Protein AF-X1F9G0-F1 (afdb_monomer_lite)

Foldseek 3Di:
DDDFDPPVNCVVDVVNVVVLVQCQEAWDFDDDDPFGKTKHKDFPVCQVVVQVSCVVVVHDSVQWDWDWDWDQDPNDTDITIMTMRMDTDPRVSVNSVVVVRDHD

Sequence (104 aa):
YFSVIRKPDLIKNIEIIYWYGFLCADGAVYKDGRVYVINFRLKLSDKERVYRFADRVGLDRDRVYIRTNFRKWKNRLITSKIAQARFGSKIMYNDIMSQGFSSS

Secondary structure (DSSP, 8-state):
------TTTTTT-HHHHHHHHHHHHHEEEEEETTEEEEEEEEEGGGHHHHHHHHHHHT--GGGEEEEEEEEEETTEEEEEEEEEEEEE-HHHHHHHHHTT----

Radius of gyration: 14.81 Å; chains: 1; bounding box: 44×33×31 Å

Structure (mmCIF, N/CA/C/O backbone):
data_AF-X1F9G0-F1
#
_entry.id   AF-X1F9G0-F1
#
loop_
_atom_site.group_PDB
_atom_site.id
_atom_site.type_symbol
_atom_site.label_atom_id
_atom_site.label_alt_id
_atom_site.label_comp_id
_atom_site.label_asym_id
_atom_site.label_entity_id
_atom_site.label_seq_id
_atom_site.pdbx_PDB_ins_code
_atom_site.Cartn_x
_atom_site.Cartn_y
_atom_site.Cartn_z
_atom_site.occupancy
_atom_site.B_iso_or_equiv
_atom_site.auth_seq_id
_atom_site.auth_comp_id
_atom_site.auth_asym_id
_atom_site.auth_atom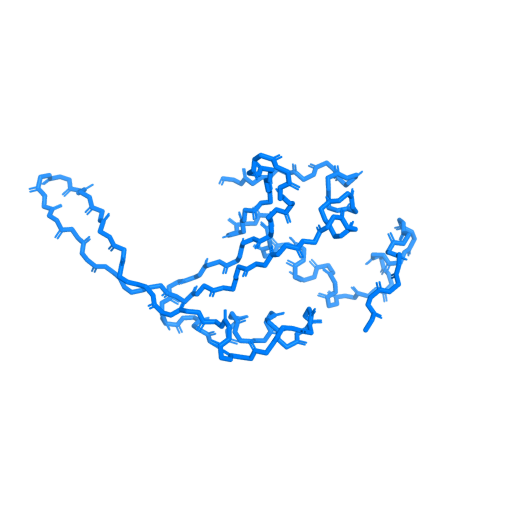_id
_atom_site.pdbx_PDB_model_num
ATOM 1 N N . TYR A 1 1 ? -15.776 -4.403 2.935 1.00 34.94 1 TYR A N 1
ATOM 2 C CA . TYR A 1 1 ? -15.792 -3.916 4.328 1.00 34.94 1 TYR A CA 1
ATOM 3 C C . TYR A 1 1 ? -14.940 -4.842 5.181 1.00 34.94 1 TYR A C 1
ATOM 5 O O . TYR A 1 1 ? -15.379 -5.944 5.474 1.00 34.94 1 TYR A O 1
ATOM 13 N N . PHE A 1 2 ? -13.710 -4.450 5.523 1.00 42.09 2 PHE A N 1
ATOM 14 C CA . PHE A 1 2 ? -12.908 -5.204 6.491 1.00 42.09 2 PHE A CA 1
ATOM 15 C C . PHE A 1 2 ? -13.376 -4.846 7.903 1.00 42.09 2 PHE A C 1
ATOM 17 O O . PHE A 1 2 ? -13.150 -3.737 8.383 1.00 42.09 2 PHE A O 1
ATOM 24 N N . SER A 1 3 ? -14.091 -5.775 8.531 1.00 38.38 3 SER A N 1
ATOM 25 C CA . SER A 1 3 ? -14.361 -5.782 9.964 1.00 38.38 3 SER A CA 1
ATOM 26 C C . SER A 1 3 ? -13.075 -6.102 10.732 1.00 38.38 3 SER A C 1
ATOM 28 O O . SER A 1 3 ? -12.321 -6.974 10.313 1.00 38.38 3 SER A O 1
ATOM 30 N N . VAL A 1 4 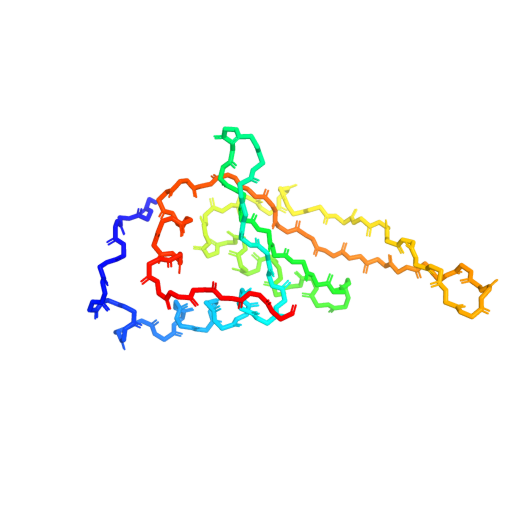? -12.866 -5.374 11.834 1.00 44.16 4 VAL A N 1
ATOM 31 C CA . VAL A 1 4 ? -11.861 -5.544 12.905 1.00 44.16 4 VAL A CA 1
ATOM 32 C C . VAL A 1 4 ? -11.121 -6.886 12.851 1.00 44.16 4 VAL A C 1
ATOM 34 O O . VAL A 1 4 ? -11.708 -7.917 13.181 1.00 44.16 4 VAL A O 1
ATOM 37 N N . ILE A 1 5 ? -9.836 -6.878 12.486 1.00 47.31 5 ILE A N 1
ATOM 38 C CA . ILE A 1 5 ? -9.004 -8.084 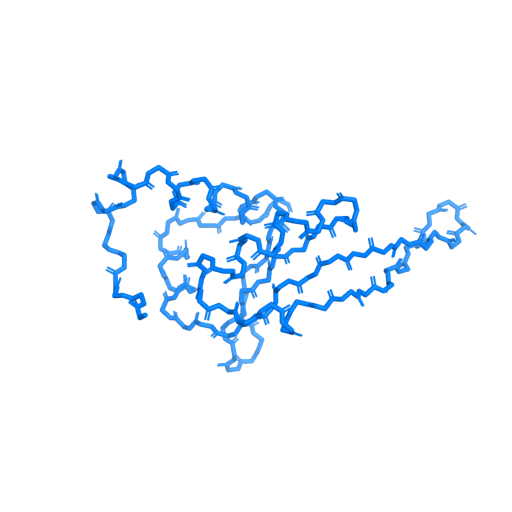12.542 1.00 47.31 5 ILE A CA 1
ATOM 39 C C . ILE A 1 5 ? -8.596 -8.270 14.005 1.00 47.31 5 ILE A C 1
ATOM 41 O O . ILE A 1 5 ? -7.693 -7.601 14.507 1.00 47.31 5 ILE A O 1
ATOM 45 N N . ARG A 1 6 ? -9.277 -9.158 14.738 1.00 43.03 6 ARG A N 1
ATOM 46 C CA . ARG A 1 6 ? -8.850 -9.504 16.101 1.00 43.03 6 ARG A CA 1
ATOM 47 C C . ARG A 1 6 ? -7.603 -10.395 16.014 1.00 43.03 6 ARG A C 1
ATOM 49 O O . ARG A 1 6 ? -7.475 -11.209 15.105 1.00 43.03 6 ARG A O 1
ATOM 56 N N . LYS A 1 7 ? -6.697 -10.296 16.997 1.00 46.34 7 LYS A N 1
ATOM 57 C CA . LYS A 1 7 ? -5.481 -11.138 17.142 1.00 46.34 7 LYS A CA 1
ATOM 58 C C . LYS A 1 7 ? -5.664 -12.645 16.816 1.00 46.34 7 LYS A C 1
ATOM 60 O O . LYS A 1 7 ? -4.751 -13.210 16.222 1.00 46.34 7 LYS A O 1
ATOM 65 N N . PRO A 1 8 ? -6.794 -13.307 17.149 1.00 43.59 8 PRO A N 1
ATOM 66 C CA . PRO A 1 8 ? -7.025 -14.718 16.813 1.00 43.59 8 PRO A CA 1
ATOM 67 C C . PRO A 1 8 ? -7.269 -15.010 15.320 1.00 43.59 8 PRO A C 1
ATOM 69 O O . PRO A 1 8 ? -7.153 -16.164 14.908 1.00 43.59 8 PRO A O 1
ATOM 72 N N . ASP A 1 9 ? -7.599 -14.003 14.506 1.00 50.28 9 ASP A N 1
ATOM 73 C CA . ASP A 1 9 ? -8.029 -14.190 13.111 1.00 50.28 9 ASP A CA 1
ATOM 74 C C . ASP A 1 9 ? -6.863 -14.163 12.111 1.00 50.28 9 ASP A C 1
ATOM 76 O O . ASP A 1 9 ? -6.971 -14.721 11.018 1.00 50.28 9 ASP A O 1
ATOM 80 N N . LEU A 1 10 ? -5.717 -13.592 12.501 1.00 48.34 10 LEU A N 1
ATOM 81 C CA . LEU A 1 10 ? -4.483 -13.623 11.708 1.00 48.34 10 LEU A CA 1
ATOM 82 C C . LEU A 1 10 ? -4.003 -15.063 11.483 1.00 48.34 10 LEU A C 1
ATOM 84 O O . LEU A 1 10 ? -3.645 -15.410 10.367 1.00 48.34 10 LEU A O 1
ATOM 88 N N . ILE A 1 11 ? -4.084 -15.930 12.498 1.00 51.81 11 ILE A N 1
ATOM 89 C CA . ILE A 1 11 ? -3.638 -17.336 12.418 1.00 51.81 11 ILE A CA 1
ATOM 90 C C . ILE A 1 11 ? -4.576 -18.194 11.545 1.00 51.81 11 ILE A C 1
ATOM 92 O O . ILE A 1 11 ? -4.154 -19.211 11.000 1.00 51.81 11 ILE A O 1
ATOM 96 N N . LYS A 1 12 ? -5.839 -17.786 11.358 1.00 58.66 12 LYS A N 1
ATOM 97 C CA . LYS A 1 12 ? -6.836 -18.560 10.596 1.00 58.66 12 LYS A CA 1
ATOM 98 C C . LYS A 1 12 ? -6.907 -18.213 9.110 1.00 58.66 12 LYS A C 1
ATOM 100 O O . LYS A 1 12 ? -7.538 -18.952 8.359 1.00 58.66 12 LYS A O 1
ATOM 105 N N . ASN A 1 13 ? -6.282 -17.121 8.667 1.00 77.06 13 ASN A N 1
ATOM 106 C CA . ASN A 1 13 ? -6.354 -16.683 7.277 1.00 77.06 13 ASN A CA 1
ATOM 107 C C . ASN A 1 13 ? -4.954 -16.486 6.682 1.00 77.06 13 ASN A C 1
ATOM 109 O O . ASN A 1 13 ? -4.352 -15.416 6.788 1.00 77.06 13 ASN A O 1
ATOM 113 N N . ILE A 1 14 ? -4.454 -17.540 6.028 1.00 83.50 14 ILE A N 1
ATOM 114 C CA . ILE A 1 14 ? -3.116 -17.591 5.417 1.00 83.50 14 ILE A CA 1
ATOM 115 C C . ILE A 1 14 ? -2.855 -16.433 4.448 1.00 83.50 14 ILE A C 1
ATOM 117 O O . ILE A 1 14 ? -1.729 -15.960 4.322 1.00 83.50 14 ILE A O 1
ATOM 121 N N . GLU A 1 15 ? -3.902 -15.932 3.797 1.00 84.81 15 GLU A N 1
ATOM 122 C CA . GLU A 1 15 ? -3.797 -14.828 2.856 1.00 84.81 15 GLU A CA 1
ATOM 123 C C . GLU A 1 15 ? -3.508 -13.495 3.564 1.00 84.81 15 GLU A C 1
ATOM 125 O O . GLU A 1 15 ? -2.726 -12.685 3.069 1.00 84.81 15 GLU A O 1
ATOM 130 N N . ILE A 1 16 ? -4.084 -13.274 4.751 1.00 84.12 16 ILE A N 1
ATOM 131 C CA . ILE A 1 16 ? -3.795 -12.082 5.561 1.00 84.12 16 ILE A CA 1
ATOM 132 C C . ILE A 1 16 ? -2.343 -12.126 6.043 1.00 84.12 16 ILE A C 1
ATOM 134 O O . ILE A 1 16 ? -1.645 -11.119 5.932 1.00 84.12 16 ILE A O 1
ATOM 138 N N . ILE A 1 17 ? -1.863 -13.286 6.510 1.00 86.44 17 ILE A N 1
ATOM 139 C CA . ILE A 1 17 ? -0.453 -13.466 6.904 1.00 86.44 17 ILE A CA 1
ATOM 140 C C . ILE A 1 17 ? 0.473 -13.193 5.719 1.00 86.44 17 ILE A C 1
ATOM 142 O O . ILE A 1 17 ? 1.465 -12.483 5.869 1.00 86.44 17 ILE A O 1
ATOM 146 N N . TYR A 1 18 ? 0.139 -13.722 4.540 1.00 90.75 18 TYR A N 1
ATOM 147 C CA . TYR A 1 18 ? 0.904 -13.502 3.316 1.00 90.75 18 TYR A CA 1
ATOM 148 C C . TYR A 1 18 ? 1.056 -12.003 3.021 1.00 90.75 18 TYR A C 1
ATOM 150 O O . TYR A 1 18 ? 2.177 -11.511 2.887 1.00 90.75 18 TYR A O 1
ATOM 158 N N . TRP A 1 19 ? -0.046 -11.246 2.988 1.00 91.00 19 TRP A N 1
ATOM 159 C CA . TRP A 1 19 ? 0.011 -9.808 2.709 1.00 91.00 19 TRP A CA 1
ATOM 160 C C . TRP A 1 19 ? 0.662 -9.000 3.830 1.00 91.00 19 TRP A C 1
ATOM 162 O O . TRP A 1 19 ? 1.361 -8.028 3.546 1.00 91.00 19 TRP A O 1
ATOM 172 N N . TYR A 1 20 ? 0.481 -9.410 5.085 1.00 89.12 20 TYR A N 1
ATOM 173 C CA . TYR A 1 20 ? 1.173 -8.810 6.222 1.00 89.12 20 TYR A CA 1
ATOM 174 C C . TYR A 1 20 ? 2.693 -8.983 6.106 1.00 89.12 20 TYR A C 1
ATOM 176 O O . TYR A 1 20 ? 3.425 -8.007 6.234 1.00 89.12 20 TYR A O 1
ATOM 184 N N . GLY A 1 21 ? 3.170 -10.183 5.758 1.00 90.00 21 GLY A N 1
ATOM 185 C CA . GLY A 1 21 ? 4.590 -10.437 5.508 1.00 90.00 21 GLY A CA 1
ATOM 186 C C . GLY A 1 21 ? 5.159 -9.545 4.400 1.00 90.00 21 GLY A C 1
ATOM 187 O O . GLY A 1 21 ? 6.219 -8.948 4.574 1.00 90.00 21 GLY A O 1
ATOM 188 N N . PHE A 1 22 ? 4.418 -9.368 3.301 1.00 91.25 22 PHE A N 1
ATOM 189 C CA . PHE A 1 22 ? 4.799 -8.429 2.239 1.00 91.25 22 PHE A CA 1
ATOM 190 C C . PHE A 1 22 ? 4.836 -6.973 2.706 1.00 91.25 22 PHE A C 1
ATOM 192 O O . PHE A 1 22 ? 5.731 -6.229 2.308 1.00 91.25 22 PHE A O 1
ATOM 199 N N . LEU A 1 23 ? 3.890 -6.551 3.547 1.00 91.25 23 LEU A N 1
ATOM 200 C CA . LEU A 1 23 ? 3.897 -5.203 4.114 1.00 91.25 23 LEU A CA 1
ATOM 201 C C . LEU A 1 23 ? 5.094 -4.973 5.041 1.00 91.25 23 LEU A C 1
ATOM 203 O O . LEU A 1 23 ? 5.640 -3.874 5.027 1.00 91.25 23 LEU A O 1
ATOM 207 N N . CYS A 1 24 ? 5.523 -5.975 5.810 1.00 89.19 24 CYS A N 1
ATOM 208 C CA . CYS A 1 24 ? 6.722 -5.873 6.649 1.00 89.19 24 CYS A CA 1
ATOM 209 C C . CYS A 1 24 ? 8.011 -5.778 5.817 1.00 89.19 24 CYS A C 1
ATOM 211 O O . CYS A 1 24 ? 8.928 -5.048 6.191 1.00 89.19 24 CYS A O 1
ATOM 213 N N . ALA A 1 25 ? 8.078 -6.499 4.693 1.00 90.69 25 ALA A N 1
ATOM 214 C CA . ALA A 1 25 ? 9.269 -6.557 3.844 1.00 90.69 25 ALA A CA 1
ATOM 215 C C . ALA A 1 25 ? 9.415 -5.344 2.907 1.00 90.69 25 ALA A C 1
ATOM 217 O O . ALA A 1 25 ? 10.491 -4.761 2.815 1.00 90.69 25 ALA A O 1
ATOM 218 N N . ASP A 1 26 ? 8.340 -4.965 2.209 1.00 90.69 26 ASP A N 1
ATOM 219 C CA . ASP A 1 26 ? 8.375 -3.977 1.115 1.00 90.69 26 ASP A CA 1
ATOM 220 C C . ASP A 1 26 ? 7.364 -2.827 1.297 1.00 90.69 26 ASP A C 1
ATOM 222 O O . ASP A 1 26 ? 7.283 -1.895 0.483 1.00 90.69 26 ASP A O 1
ATOM 226 N N . GLY A 1 27 ? 6.545 -2.894 2.346 1.00 92.19 27 GLY A N 1
ATOM 227 C CA . GLY A 1 27 ? 5.537 -1.893 2.660 1.00 92.19 27 GLY A CA 1
ATOM 228 C C . GLY A 1 27 ? 6.049 -0.762 3.548 1.00 92.19 27 GLY A C 1
ATOM 229 O O . GLY A 1 27 ? 7.159 -0.763 4.071 1.00 92.19 27 GLY A O 1
ATOM 230 N N . ALA A 1 28 ? 5.197 0.240 3.721 1.00 92.69 28 ALA A N 1
ATOM 231 C CA . ALA A 1 28 ? 5.368 1.287 4.710 1.00 92.69 28 ALA A CA 1
ATOM 232 C C . ALA A 1 28 ? 4.014 1.611 5.339 1.00 92.69 28 ALA A C 1
ATOM 234 O O . ALA A 1 28 ? 3.025 1.850 4.640 1.00 92.69 28 ALA A O 1
ATOM 235 N N . VAL A 1 29 ? 3.989 1.641 6.668 1.00 93.44 29 VAL A N 1
ATOM 236 C CA . VAL A 1 29 ? 2.813 1.965 7.478 1.00 93.44 29 VAL A CA 1
ATOM 237 C C . VAL A 1 29 ? 3.221 3.106 8.397 1.00 93.44 29 VAL A C 1
ATOM 239 O O . VAL A 1 29 ? 4.116 2.949 9.221 1.00 93.44 29 VAL A O 1
ATOM 242 N N . TYR A 1 30 ? 2.632 4.284 8.211 1.00 93.25 30 TYR A N 1
ATOM 243 C CA . TYR A 1 30 ? 3.047 5.485 8.937 1.00 93.25 30 TYR A CA 1
ATOM 244 C C . TYR A 1 30 ? 1.912 6.499 9.063 1.00 93.25 30 TYR A C 1
ATOM 246 O O . TYR A 1 30 ? 0.901 6.435 8.360 1.00 93.25 30 TYR A O 1
ATOM 254 N N . LYS A 1 31 ? 2.083 7.457 9.974 1.00 94.19 31 LYS A N 1
ATOM 255 C CA . LYS A 1 31 ? 1.216 8.633 10.073 1.00 94.19 31 LYS A CA 1
ATOM 256 C C . LYS A 1 31 ? 1.815 9.797 9.298 1.00 94.19 31 LYS A C 1
ATOM 258 O O . LYS A 1 31 ? 2.991 10.106 9.458 1.00 94.19 31 LYS A O 1
ATOM 263 N N . ASP A 1 32 ? 0.980 10.453 8.507 1.00 91.19 32 ASP A N 1
ATOM 264 C CA . ASP A 1 32 ? 1.292 11.685 7.782 1.00 91.19 32 ASP A CA 1
ATOM 265 C C . ASP A 1 32 ? 0.301 12.761 8.248 1.00 91.19 32 ASP A C 1
ATOM 267 O O . ASP A 1 32 ? -0.850 12.824 7.803 1.00 91.19 32 ASP A O 1
ATOM 271 N N . GLY A 1 33 ? 0.687 13.503 9.290 1.00 91.62 33 GLY A N 1
ATOM 272 C CA . GLY A 1 33 ? -0.215 14.395 10.020 1.00 91.62 33 GLY A CA 1
ATOM 273 C C . GLY A 1 33 ? -1.420 13.650 10.610 1.00 91.62 33 GLY A C 1
ATOM 274 O O . GLY A 1 33 ? -1.284 12.835 11.523 1.00 91.62 33 GLY A O 1
ATOM 275 N N . ARG A 1 34 ? -2.622 13.938 10.093 1.00 91.25 34 ARG A N 1
ATOM 276 C CA . ARG A 1 34 ? -3.885 13.291 10.511 1.00 91.25 34 ARG A CA 1
ATOM 277 C C . ARG A 1 34 ? -4.231 12.033 9.703 1.00 91.25 34 ARG A C 1
ATOM 279 O O . ARG A 1 34 ? -5.236 11.386 9.995 1.00 91.25 34 ARG A O 1
ATOM 286 N N . VAL A 1 35 ? -3.427 11.685 8.698 1.00 93.00 35 VAL A N 1
ATOM 287 C CA . VAL A 1 35 ? -3.690 10.571 7.780 1.00 93.00 35 VAL A CA 1
ATOM 288 C C . VAL A 1 35 ? -2.913 9.328 8.213 1.00 93.00 35 VAL A C 1
ATOM 290 O O . VAL A 1 35 ? -1.724 9.391 8.514 1.00 93.00 35 VAL A O 1
ATOM 293 N N . TYR A 1 36 ? -3.594 8.183 8.226 1.00 95.50 36 TYR A N 1
ATOM 294 C CA . TYR A 1 36 ? -3.033 6.873 8.562 1.00 95.50 36 TYR A CA 1
ATOM 295 C C . TYR A 1 36 ? -2.695 6.140 7.268 1.00 95.50 36 TYR A C 1
ATOM 297 O O . TYR A 1 36 ? -3.587 5.574 6.641 1.00 95.50 36 TYR A O 1
ATOM 305 N N . VAL A 1 37 ? -1.445 6.220 6.824 1.00 95.38 37 VAL A N 1
ATOM 306 C CA . VAL A 1 37 ? -1.038 5.799 5.483 1.00 95.38 37 VAL A CA 1
ATOM 307 C C . VAL A 1 37 ? -0.594 4.342 5.488 1.00 95.38 37 VAL A C 1
ATOM 309 O O . VAL A 1 37 ? 0.323 3.970 6.219 1.00 95.38 37 VAL A O 1
ATOM 312 N N . ILE A 1 38 ? -1.204 3.553 4.604 1.00 95.44 38 ILE A N 1
ATOM 313 C CA . ILE A 1 38 ? -0.704 2.248 4.170 1.00 95.44 38 ILE A CA 1
ATOM 314 C C . ILE A 1 38 ? -0.145 2.422 2.762 1.00 95.44 38 ILE A C 1
ATOM 316 O O . ILE A 1 38 ? -0.807 2.973 1.875 1.00 95.44 38 ILE A O 1
ATOM 320 N N . ASN A 1 39 ? 1.089 1.984 2.557 1.00 94.88 39 ASN A N 1
ATOM 321 C CA . ASN A 1 39 ? 1.777 2.100 1.285 1.00 94.88 39 ASN A CA 1
ATOM 322 C C . ASN A 1 39 ? 2.451 0.774 0.941 1.00 94.88 39 ASN A C 1
ATOM 324 O O . ASN A 1 39 ? 3.309 0.308 1.681 1.00 94.88 39 ASN A O 1
ATOM 328 N N . PHE A 1 40 ? 2.096 0.197 -0.200 1.00 95.38 40 PHE A N 1
ATOM 329 C CA . PHE A 1 40 ? 2.739 -0.993 -0.737 1.00 95.38 40 PHE A CA 1
ATOM 330 C C . PHE A 1 40 ? 3.267 -0.680 -2.132 1.00 95.38 40 PHE A C 1
ATOM 332 O O . PHE A 1 40 ? 2.511 -0.271 -3.018 1.00 95.38 40 PHE A O 1
ATOM 339 N N . ARG A 1 41 ? 4.580 -0.818 -2.320 1.00 94.19 41 ARG A N 1
ATOM 340 C CA . ARG A 1 41 ? 5.256 -0.441 -3.562 1.00 94.19 41 ARG A CA 1
ATOM 341 C C . ARG A 1 41 ? 6.255 -1.507 -3.970 1.00 94.19 41 ARG A C 1
ATOM 343 O O . ARG A 1 41 ? 7.051 -1.948 -3.156 1.00 94.19 41 ARG A O 1
ATOM 350 N N . LEU A 1 42 ? 6.252 -1.859 -5.248 1.00 95.12 42 LEU A N 1
ATOM 351 C CA . LEU A 1 42 ? 7.195 -2.814 -5.824 1.00 95.12 42 LEU A CA 1
ATOM 352 C C . LEU A 1 42 ? 7.743 -2.288 -7.150 1.00 95.12 42 LEU A C 1
ATOM 354 O O . LEU A 1 42 ? 7.246 -1.308 -7.714 1.00 95.12 42 LEU A O 1
ATOM 358 N N . LYS A 1 43 ? 8.778 -2.952 -7.668 1.00 93.88 43 LYS A N 1
ATOM 359 C CA . LYS A 1 43 ? 9.252 -2.728 -9.039 1.00 93.88 43 LYS A CA 1
ATOM 360 C C . LYS A 1 43 ? 8.113 -2.980 -10.029 1.00 93.88 43 LYS A C 1
ATOM 362 O O . LYS A 1 43 ? 7.254 -3.824 -9.795 1.00 93.88 43 LYS A O 1
ATOM 367 N N . LEU A 1 44 ? 8.129 -2.281 -11.165 1.00 95.12 44 LEU A N 1
ATOM 368 C CA . LEU A 1 44 ? 7.105 -2.453 -12.204 1.00 95.12 44 LEU A CA 1
ATOM 369 C C . LEU A 1 44 ? 7.017 -3.901 -12.730 1.00 95.12 44 LEU A C 1
ATOM 371 O O . LEU A 1 44 ? 5.933 -4.328 -13.118 1.00 95.12 44 LEU A O 1
ATOM 375 N N . SER A 1 45 ? 8.121 -4.658 -12.694 1.00 94.75 45 SER A N 1
ATOM 376 C CA . SER A 1 45 ? 8.150 -6.101 -12.995 1.00 94.75 45 SER A CA 1
ATOM 377 C C . SER A 1 45 ? 7.171 -6.915 -12.147 1.00 94.75 45 SER A C 1
ATOM 379 O O . SER A 1 45 ? 6.647 -7.918 -12.611 1.00 94.75 45 SER A O 1
ATOM 381 N N . ASP A 1 46 ? 6.887 -6.456 -10.927 1.00 94.75 46 ASP A N 1
ATOM 382 C CA . ASP A 1 46 ? 6.051 -7.129 -9.935 1.00 94.75 46 ASP A CA 1
ATOM 383 C C . ASP A 1 46 ? 4.681 -6.446 -9.761 1.00 94.75 46 ASP A C 1
ATOM 385 O O . ASP A 1 46 ? 3.994 -6.662 -8.759 1.00 94.75 46 ASP A O 1
ATOM 389 N N . LYS A 1 47 ? 4.256 -5.616 -10.728 1.00 95.44 47 LYS A N 1
ATOM 390 C CA . LYS A 1 47 ? 3.016 -4.817 -10.641 1.00 95.44 47 LYS A CA 1
ATOM 391 C C . LYS A 1 47 ? 1.763 -5.646 -10.348 1.00 95.44 47 LYS A C 1
ATOM 393 O O . LYS A 1 47 ? 0.900 -5.193 -9.605 1.00 95.44 47 LYS A O 1
ATOM 398 N N . GLU A 1 48 ? 1.690 -6.879 -10.849 1.00 96.12 48 GLU A N 1
ATOM 399 C CA . GLU A 1 48 ? 0.548 -7.774 -10.618 1.00 96.12 48 GLU A CA 1
ATOM 400 C C . GLU A 1 48 ? 0.389 -8.138 -9.139 1.00 96.12 48 GLU A C 1
ATOM 402 O O . GLU A 1 48 ? -0.716 -8.374 -8.656 1.00 96.12 48 GLU A O 1
ATOM 407 N N . ARG A 1 49 ? 1.480 -8.152 -8.365 1.00 95.19 49 ARG A N 1
ATOM 408 C CA . ARG A 1 49 ? 1.396 -8.339 -6.912 1.00 95.19 49 ARG A CA 1
ATOM 409 C C . ARG A 1 49 ? 0.804 -7.101 -6.228 1.00 95.19 49 ARG A C 1
ATOM 411 O O . ARG A 1 49 ? 0.064 -7.256 -5.264 1.00 95.19 49 ARG A O 1
ATOM 418 N N . VAL A 1 50 ? 1.058 -5.902 -6.751 1.00 96.19 50 VAL A N 1
ATOM 419 C CA . VAL A 1 50 ? 0.455 -4.655 -6.252 1.00 96.19 50 VAL A CA 1
ATOM 420 C C . VAL A 1 50 ? -1.037 -4.587 -6.591 1.00 96.19 50 VAL A C 1
ATOM 422 O O . VAL A 1 50 ? -1.824 -4.224 -5.722 1.00 96.19 50 VAL A O 1
ATOM 425 N N . TYR A 1 51 ? -1.446 -5.003 -7.796 1.00 96.44 51 TYR A N 1
ATOM 426 C CA . TYR A 1 51 ? -2.870 -5.099 -8.151 1.00 96.44 51 TYR A CA 1
ATOM 427 C C . TYR A 1 51 ? -3.616 -6.107 -7.278 1.00 96.44 51 TYR A C 1
ATOM 429 O O . TYR A 1 51 ? -4.656 -5.771 -6.727 1.00 96.44 51 TYR A O 1
ATOM 437 N N . ARG A 1 52 ? -3.052 -7.302 -7.061 1.00 95.31 52 ARG A N 1
ATOM 438 C CA . ARG A 1 52 ? -3.659 -8.298 -6.162 1.00 95.31 52 ARG A CA 1
ATOM 439 C C . ARG A 1 52 ? -3.777 -7.799 -4.723 1.00 95.31 52 ARG A C 1
ATOM 441 O O . ARG A 1 52 ? -4.774 -8.078 -4.068 1.00 95.31 52 ARG A O 1
ATOM 448 N N . PHE A 1 53 ? -2.785 -7.053 -4.235 1.00 94.38 53 PHE A N 1
ATOM 449 C CA . PHE A 1 53 ? -2.884 -6.409 -2.927 1.00 94.38 53 PHE A CA 1
ATOM 450 C C . PHE A 1 53 ? -4.033 -5.395 -2.898 1.00 94.38 53 PHE A C 1
ATOM 452 O O . PHE A 1 53 ? -4.828 -5.426 -1.965 1.00 94.38 53 PHE A O 1
ATOM 459 N N . ALA A 1 54 ? -4.142 -4.541 -3.925 1.00 94.25 54 ALA A N 1
ATOM 460 C CA . ALA A 1 54 ? -5.216 -3.557 -4.060 1.00 94.25 54 ALA A CA 1
ATOM 461 C C . ALA A 1 54 ? -6.599 -4.225 -4.056 1.00 94.25 54 ALA A C 1
ATOM 463 O O . ALA A 1 54 ? -7.423 -3.890 -3.206 1.00 94.25 54 ALA A O 1
ATOM 464 N N . ASP A 1 55 ? -6.801 -5.245 -4.896 1.00 93.25 55 ASP A N 1
ATOM 465 C CA . ASP A 1 55 ? -8.033 -6.040 -4.926 1.00 93.25 55 ASP A CA 1
ATOM 466 C C . ASP A 1 55 ? -8.345 -6.602 -3.534 1.00 93.25 55 ASP A C 1
ATOM 468 O O . ASP A 1 55 ? -9.479 -6.532 -3.054 1.00 93.25 55 ASP A O 1
ATOM 472 N N . ARG A 1 56 ? -7.318 -7.120 -2.843 1.00 90.75 56 ARG A N 1
ATOM 473 C CA . ARG A 1 56 ? -7.511 -7.749 -1.542 1.00 90.75 56 ARG A CA 1
ATOM 474 C C . ARG A 1 56 ? -7.931 -6.766 -0.464 1.00 90.75 56 ARG A C 1
ATOM 476 O O . ARG A 1 56 ? -8.760 -7.129 0.363 1.00 90.75 56 ARG A O 1
ATOM 483 N N . VAL A 1 57 ? -7.398 -5.546 -0.466 1.00 89.38 57 VAL A N 1
ATOM 484 C CA . VAL A 1 57 ? -7.786 -4.498 0.493 1.00 89.38 57 VAL A CA 1
ATOM 485 C C . VAL A 1 57 ? -9.043 -3.729 0.065 1.00 89.38 57 VAL A C 1
ATOM 487 O O . VAL A 1 57 ? -9.481 -2.834 0.788 1.00 89.38 57 VAL A O 1
ATOM 490 N N . GLY A 1 58 ? -9.648 -4.086 -1.074 1.00 90.12 58 GLY A N 1
ATOM 491 C CA . GLY A 1 58 ? -10.831 -3.420 -1.622 1.00 90.12 58 GLY A CA 1
ATOM 492 C C . GLY A 1 58 ? -10.532 -2.039 -2.205 1.00 90.12 58 GLY A C 1
ATOM 493 O O . GLY A 1 58 ? -11.366 -1.142 -2.109 1.00 90.12 58 GLY A O 1
ATOM 494 N N . LEU A 1 59 ? -9.326 -1.848 -2.737 1.00 92.06 59 LEU A N 1
ATOM 495 C CA . LEU A 1 59 ? -8.913 -0.650 -3.453 1.00 92.06 59 LEU A CA 1
ATOM 496 C C . LEU A 1 59 ? -9.086 -0.877 -4.958 1.00 92.06 59 LEU A C 1
ATOM 498 O O . LEU A 1 59 ? -8.576 -1.860 -5.494 1.00 92.06 59 LEU A O 1
ATOM 502 N N . ASP A 1 60 ? -9.738 0.062 -5.640 1.00 92.12 60 ASP A N 1
ATOM 503 C CA . ASP A 1 60 ? -9.868 0.016 -7.095 1.00 92.12 60 ASP A CA 1
ATOM 504 C C . ASP A 1 60 ? -8.489 0.051 -7.779 1.00 92.12 60 ASP A C 1
ATOM 506 O O . ASP A 1 60 ? -7.566 0.762 -7.360 1.00 92.12 60 ASP A O 1
ATOM 510 N N . ARG A 1 61 ? -8.323 -0.746 -8.841 1.00 90.12 61 ARG A N 1
ATOM 511 C CA . ARG A 1 61 ? -7.027 -0.910 -9.528 1.00 90.12 61 ARG A CA 1
ATOM 512 C C . ARG A 1 61 ? -6.522 0.372 -10.190 1.00 90.12 61 ARG A C 1
ATOM 514 O O . ARG A 1 61 ? -5.316 0.520 -10.368 1.00 90.12 61 ARG A O 1
ATOM 521 N N . ASP A 1 62 ? -7.412 1.291 -10.543 1.00 90.88 62 ASP A N 1
ATOM 522 C CA . ASP A 1 62 ? -7.087 2.623 -11.070 1.00 90.88 62 ASP A CA 1
ATOM 523 C C . ASP A 1 62 ? -6.388 3.519 -10.028 1.00 90.88 62 ASP A C 1
ATOM 525 O O . ASP A 1 62 ? -5.668 4.453 -10.382 1.00 90.88 62 ASP A O 1
ATOM 529 N N . ARG A 1 63 ? -6.514 3.187 -8.737 1.00 90.38 63 ARG A N 1
ATOM 530 C CA . ARG A 1 63 ? -5.782 3.821 -7.632 1.00 90.38 63 ARG A CA 1
ATOM 531 C C . ARG A 1 63 ? -4.396 3.224 -7.396 1.00 90.38 63 ARG A C 1
ATOM 533 O O . ARG A 1 63 ? -3.703 3.633 -6.460 1.00 90.38 63 ARG A O 1
ATOM 540 N N . VAL A 1 64 ? -3.971 2.269 -8.225 1.00 94.62 64 VAL A N 1
ATOM 541 C CA . VAL A 1 64 ? -2.580 1.814 -8.283 1.00 94.62 64 VAL A CA 1
ATOM 542 C C . VAL A 1 64 ? -1.825 2.676 -9.286 1.00 94.62 64 VAL A C 1
ATOM 544 O O . VAL A 1 64 ? -2.041 2.610 -10.494 1.00 94.62 64 VAL A O 1
ATOM 547 N N . TYR A 1 65 ? -0.886 3.469 -8.782 1.00 93.94 65 TYR A N 1
ATOM 548 C CA . TYR A 1 65 ? -0.128 4.411 -9.594 1.00 93.94 65 TYR A CA 1
ATOM 549 C C . TYR A 1 65 ? 1.197 3.800 -10.047 1.00 93.94 65 TYR A C 1
ATOM 551 O O . TYR A 1 65 ? 1.908 3.162 -9.265 1.00 93.94 65 TYR A O 1
ATOM 559 N N . ILE A 1 66 ? 1.572 4.055 -11.302 1.00 95.06 66 ILE A N 1
ATOM 560 C CA . ILE A 1 66 ? 2.927 3.801 -11.794 1.00 95.06 66 ILE A CA 1
ATOM 561 C C . ILE A 1 66 ? 3.717 5.098 -11.671 1.00 95.06 66 ILE A C 1
ATOM 563 O O . ILE A 1 66 ? 3.359 6.115 -12.259 1.00 95.06 66 ILE A O 1
ATOM 567 N N . ARG A 1 67 ? 4.818 5.059 -10.922 1.00 92.44 67 ARG A N 1
ATOM 568 C CA . ARG A 1 67 ? 5.687 6.215 -10.700 1.00 92.44 67 ARG A CA 1
ATOM 569 C C . ARG A 1 67 ? 7.103 5.924 -11.177 1.00 92.44 67 ARG A C 1
ATOM 571 O O . ARG A 1 67 ? 7.643 4.838 -10.967 1.00 92.44 67 ARG A O 1
ATOM 578 N N . THR A 1 68 ? 7.738 6.942 -11.744 1.00 93.12 68 THR A N 1
ATOM 579 C CA . THR A 1 68 ? 9.184 6.952 -11.956 1.00 93.12 68 THR A CA 1
ATOM 580 C C . THR A 1 68 ? 9.892 7.293 -10.645 1.00 93.12 68 THR A C 1
ATOM 582 O O . THR A 1 68 ? 9.608 8.302 -9.998 1.00 93.12 68 THR A O 1
ATOM 585 N N . ASN A 1 69 ? 10.803 6.425 -10.224 1.00 89.12 69 ASN A N 1
ATOM 586 C CA . ASN A 1 69 ? 11.652 6.612 -9.064 1.00 89.12 69 ASN A CA 1
ATOM 587 C C . ASN A 1 69 ? 13.082 6.924 -9.511 1.00 89.12 69 ASN A C 1
ATOM 589 O O . ASN A 1 69 ? 13.700 6.143 -10.242 1.00 89.12 69 ASN A O 1
ATOM 593 N N . PHE A 1 70 ? 13.592 8.055 -9.038 1.00 89.44 70 PHE A N 1
ATOM 594 C CA . PHE A 1 70 ? 14.938 8.535 -9.312 1.00 89.44 70 PHE A CA 1
ATOM 595 C C . PHE A 1 70 ? 15.819 8.251 -8.100 1.00 89.44 70 PHE A C 1
ATOM 597 O O . PHE A 1 70 ? 15.528 8.702 -6.993 1.00 89.44 70 PHE A O 1
ATOM 604 N N . ARG A 1 71 ? 16.899 7.495 -8.297 1.00 87.19 71 ARG A N 1
ATOM 605 C CA . ARG A 1 71 ? 17.872 7.180 -7.249 1.00 87.19 71 ARG A CA 1
ATOM 606 C C . ARG A 1 71 ? 19.265 7.553 -7.729 1.00 87.19 71 ARG A C 1
ATOM 608 O O . ARG A 1 71 ? 19.715 7.067 -8.763 1.00 87.19 71 ARG A O 1
ATOM 615 N N . LYS A 1 72 ? 19.974 8.380 -6.962 1.00 89.25 72 LYS A N 1
ATOM 616 C CA . LYS A 1 72 ? 21.397 8.634 -7.204 1.00 89.25 72 LYS A CA 1
ATOM 617 C C . LYS A 1 72 ? 22.210 7.456 -6.666 1.00 89.25 72 LYS A C 1
ATOM 619 O O . LYS A 1 72 ? 22.052 7.069 -5.511 1.00 89.25 72 LYS A O 1
ATOM 624 N N . TRP A 1 73 ? 23.069 6.880 -7.499 1.00 88.88 73 TRP A N 1
ATOM 625 C CA . TRP A 1 73 ? 23.969 5.790 -7.124 1.00 88.88 73 TRP A CA 1
ATOM 626 C C . TRP A 1 73 ? 25.321 5.985 -7.799 1.00 88.88 73 TRP A C 1
ATOM 628 O O . TRP A 1 73 ? 25.377 6.094 -9.021 1.00 88.88 73 TRP A O 1
ATOM 638 N N . LYS A 1 74 ? 26.408 6.044 -7.016 1.00 88.38 74 LYS A N 1
ATOM 639 C CA . LYS A 1 74 ? 27.784 6.249 -7.518 1.00 88.38 74 LYS A CA 1
ATOM 640 C C . LYS A 1 74 ? 27.875 7.370 -8.576 1.00 88.38 74 LYS A C 1
ATOM 642 O O . LYS A 1 74 ? 28.360 7.152 -9.681 1.00 88.38 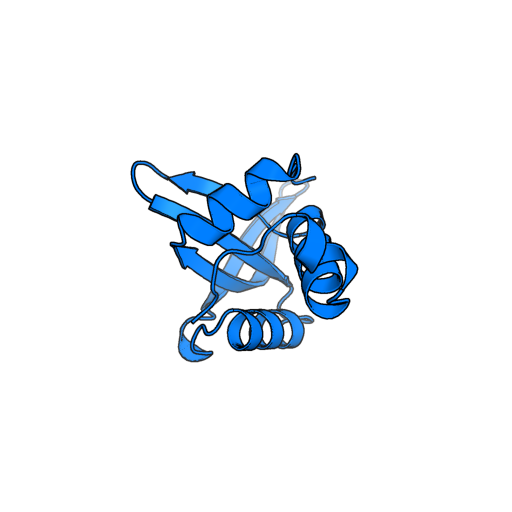74 LYS A O 1
ATOM 647 N N . ASN A 1 75 ? 27.336 8.552 -8.260 1.00 91.12 75 ASN A N 1
ATOM 648 C CA . ASN A 1 75 ? 27.249 9.720 -9.156 1.00 91.12 75 ASN A CA 1
ATOM 649 C C . ASN A 1 75 ? 26.470 9.535 -10.473 1.00 91.12 75 ASN A C 1
ATOM 651 O O . ASN A 1 75 ? 26.489 10.425 -11.316 1.00 91.12 75 ASN A O 1
ATOM 655 N N . ARG A 1 76 ? 25.709 8.447 -10.631 1.00 89.62 76 ARG A N 1
ATOM 656 C CA . ARG A 1 76 ? 24.781 8.245 -11.751 1.00 89.62 76 ARG A CA 1
ATOM 657 C C . ARG A 1 76 ? 23.336 8.381 -11.283 1.00 89.62 76 ARG A C 1
ATOM 659 O O . ARG A 1 76 ? 22.990 7.951 -10.179 1.00 89.62 76 ARG A O 1
ATOM 666 N N . LEU A 1 77 ? 22.490 8.973 -12.125 1.00 89.94 77 LEU A N 1
ATOM 667 C CA . LEU A 1 77 ? 21.045 8.982 -11.921 1.00 89.94 77 LEU A CA 1
ATOM 668 C C . LEU A 1 77 ? 20.472 7.668 -12.456 1.00 89.94 77 LEU A C 1
ATOM 670 O O . LEU A 1 77 ? 20.472 7.428 -13.660 1.00 89.94 77 LEU A O 1
ATOM 674 N N . ILE A 1 78 ? 20.004 6.807 -11.557 1.00 90.75 78 ILE A N 1
ATOM 675 C CA . ILE A 1 78 ? 19.299 5.579 -11.916 1.00 90.75 78 ILE A CA 1
ATOM 676 C C . ILE A 1 78 ? 17.806 5.873 -11.900 1.00 90.75 78 ILE A C 1
ATOM 678 O O . ILE A 1 78 ? 17.255 6.336 -10.899 1.00 90.75 78 ILE A O 1
ATOM 682 N N . THR A 1 79 ? 17.156 5.558 -13.013 1.00 90.75 79 THR A N 1
ATOM 683 C CA . THR A 1 79 ? 15.712 5.689 -13.177 1.00 90.75 79 THR A CA 1
ATOM 684 C C . THR A 1 79 ? 15.086 4.303 -13.152 1.00 90.75 79 THR A C 1
ATOM 686 O O . THR A 1 79 ? 15.521 3.403 -13.865 1.00 90.75 79 THR A O 1
ATOM 689 N N . SER A 1 80 ? 14.067 4.115 -12.321 1.00 91.31 80 SER A N 1
ATOM 690 C CA . SER A 1 80 ? 13.313 2.862 -12.229 1.00 91.31 80 SER A CA 1
ATOM 691 C C . SER A 1 80 ? 11.820 3.155 -12.195 1.00 91.31 80 SER A C 1
ATOM 693 O O . SER A 1 80 ? 11.412 4.206 -11.711 1.00 91.31 80 SER A O 1
ATOM 695 N N . LYS A 1 81 ? 10.991 2.247 -12.710 1.00 94.81 81 LYS A N 1
ATOM 696 C CA . LYS A 1 81 ? 9.534 2.352 -12.576 1.00 94.81 81 LYS A CA 1
ATOM 697 C C . LYS A 1 81 ?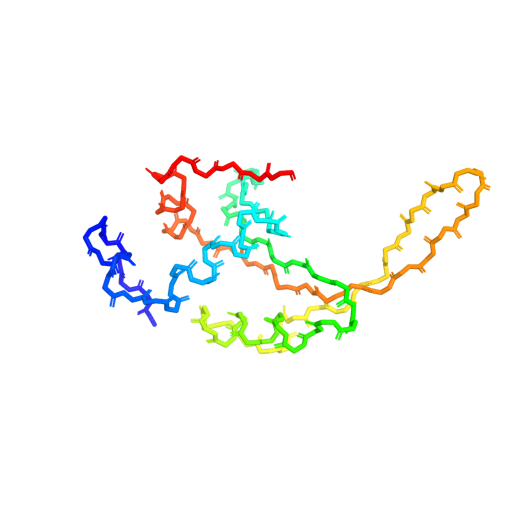 9.063 1.482 -11.417 1.00 94.81 81 LYS A C 1
ATOM 699 O O . LYS A 1 81 ? 9.497 0.336 -11.286 1.00 94.81 81 LYS A O 1
ATOM 704 N N . ILE A 1 82 ? 8.171 2.030 -10.604 1.00 95.06 82 ILE A N 1
ATOM 705 C CA . ILE A 1 82 ? 7.522 1.336 -9.493 1.00 95.06 82 ILE A CA 1
ATOM 706 C C . ILE A 1 82 ? 6.008 1.342 -9.687 1.00 95.06 82 ILE A C 1
ATOM 708 O O . ILE A 1 82 ? 5.462 2.302 -10.230 1.00 95.06 82 ILE A O 1
ATOM 712 N N . ALA A 1 83 ? 5.351 0.279 -9.239 1.00 96.75 83 ALA A N 1
ATOM 713 C CA . ALA A 1 83 ? 3.905 0.226 -9.058 1.00 96.75 83 ALA A CA 1
ATOM 714 C C . ALA A 1 83 ? 3.596 0.430 -7.571 1.00 96.75 83 ALA A C 1
ATOM 716 O O . ALA A 1 83 ? 4.311 -0.102 -6.717 1.00 96.75 83 ALA A O 1
ATOM 717 N N . GLN A 1 84 ? 2.568 1.216 -7.258 1.00 95.62 84 GLN A N 1
ATOM 718 C CA . GLN A 1 84 ? 2.282 1.648 -5.893 1.00 95.62 84 GLN A CA 1
ATOM 719 C C . GLN A 1 84 ? 0.782 1.652 -5.592 1.00 95.62 84 GLN A C 1
ATOM 721 O O . GLN A 1 84 ? 0.021 2.352 -6.255 1.00 95.62 84 GLN A O 1
ATOM 726 N N . ALA A 1 85 ? 0.389 0.960 -4.522 1.00 96.25 85 ALA A N 1
ATOM 727 C CA . ALA A 1 85 ? -0.910 1.102 -3.874 1.00 96.25 85 ALA A CA 1
ATOM 728 C C . ALA A 1 85 ? -0.735 1.925 -2.587 1.00 96.25 85 ALA A C 1
ATOM 730 O O . ALA A 1 85 ? -0.037 1.504 -1.662 1.00 96.25 85 ALA A O 1
ATOM 731 N N . ARG A 1 86 ? -1.351 3.113 -2.526 1.00 94.56 86 ARG A N 1
ATOM 732 C CA . ARG A 1 86 ? -1.305 4.002 -1.353 1.00 94.56 86 ARG A CA 1
ATOM 733 C C . ARG A 1 86 ? -2.713 4.430 -0.967 1.00 94.56 86 ARG A C 1
ATOM 735 O O . ARG A 1 86 ? -3.425 5.007 -1.785 1.00 94.56 86 ARG A O 1
ATOM 742 N N . PHE A 1 87 ? -3.086 4.212 0.288 1.00 94.38 87 PHE A N 1
ATOM 743 C CA . PHE A 1 87 ? -4.399 4.597 0.803 1.00 94.38 87 PHE A CA 1
ATOM 744 C C . PHE A 1 87 ? -4.357 4.928 2.297 1.00 94.38 87 PHE A C 1
ATOM 746 O O . PHE A 1 87 ? -3.390 4.628 3.000 1.00 94.38 87 PHE A O 1
ATOM 753 N N . GLY A 1 88 ? -5.412 5.595 2.767 1.00 94.12 88 GLY A N 1
ATOM 754 C CA . GLY A 1 88 ? -5.605 5.917 4.175 1.00 94.12 88 GLY A CA 1
ATOM 755 C C . GLY A 1 88 ? -6.491 4.882 4.867 1.00 94.12 88 GLY A C 1
ATOM 756 O O . GLY A 1 88 ? -7.596 4.632 4.394 1.00 94.12 88 GLY A O 1
ATOM 757 N N . SER A 1 89 ? -6.052 4.308 5.989 1.00 93.44 89 SER A N 1
ATOM 758 C CA . SER A 1 89 ? -6.887 3.433 6.823 1.00 93.44 89 SER A CA 1
ATOM 759 C C . SER A 1 89 ? -6.438 3.436 8.284 1.00 93.44 89 SER A C 1
ATOM 761 O O . SER A 1 89 ? -5.412 2.860 8.640 1.00 93.44 89 SER A O 1
ATOM 763 N N . LYS A 1 90 ? -7.235 4.068 9.157 1.00 93.25 90 LYS A N 1
ATOM 764 C CA . LYS A 1 90 ? -6.968 4.113 10.605 1.00 93.25 90 LYS A CA 1
ATOM 765 C C . LYS A 1 90 ? -7.073 2.733 11.256 1.00 93.25 90 LYS A C 1
ATOM 767 O O . LYS A 1 90 ? -6.263 2.410 12.117 1.00 93.25 90 LYS A O 1
ATOM 772 N N . ILE A 1 91 ? -8.065 1.942 10.846 1.00 90.81 91 ILE A N 1
ATOM 773 C CA . ILE A 1 91 ? -8.315 0.605 11.399 1.00 90.81 91 ILE A CA 1
ATOM 774 C C . ILE A 1 91 ? -7.134 -0.307 11.066 1.00 90.81 91 ILE A C 1
ATOM 776 O O . ILE A 1 91 ? -6.478 -0.801 11.974 1.00 90.81 91 ILE A O 1
ATOM 780 N N . MET A 1 92 ? -6.782 -0.419 9.781 1.00 89.94 92 MET A N 1
ATOM 781 C CA . MET A 1 92 ? -5.670 -1.266 9.341 1.00 89.94 92 MET A CA 1
ATOM 782 C C . MET A 1 92 ? -4.330 -0.816 9.932 1.00 89.94 92 MET A C 1
ATOM 784 O O . MET A 1 92 ? -3.529 -1.655 10.324 1.00 89.94 92 MET A O 1
ATOM 788 N N . TYR A 1 93 ? -4.096 0.495 10.049 1.00 92.94 93 TYR A N 1
ATOM 789 C CA . TYR A 1 93 ? -2.914 1.016 10.733 1.00 92.94 93 TYR A CA 1
ATOM 790 C C . TYR A 1 93 ? -2.847 0.532 12.184 1.00 92.94 93 TYR A C 1
ATOM 792 O O . TYR A 1 93 ? -1.822 0.009 12.604 1.00 92.94 93 TYR A O 1
ATOM 800 N N . ASN A 1 94 ? -3.925 0.700 12.957 1.00 91.19 94 ASN A N 1
ATOM 801 C CA . ASN A 1 94 ? -3.937 0.297 14.362 1.00 91.19 94 ASN A CA 1
ATOM 802 C C . ASN A 1 94 ? -3.749 -1.219 14.505 1.00 91.19 94 ASN A C 1
ATOM 804 O O . ASN A 1 94 ? -2.971 -1.649 15.355 1.00 91.19 94 ASN A O 1
ATOM 808 N N . ASP A 1 95 ? -4.404 -2.003 13.645 1.00 88.38 95 ASP A N 1
ATOM 809 C CA . ASP A 1 95 ? -4.281 -3.460 13.625 1.00 88.38 95 ASP A CA 1
ATOM 810 C C . ASP A 1 95 ? -2.828 -3.873 13.353 1.00 88.38 95 ASP A C 1
ATOM 812 O O . ASP A 1 95 ? -2.255 -4.617 14.145 1.00 88.38 95 ASP A O 1
ATOM 816 N N . ILE A 1 96 ? -2.194 -3.321 12.313 1.00 88.94 96 ILE A N 1
ATOM 817 C CA . ILE A 1 96 ? -0.791 -3.587 11.957 1.00 88.94 96 ILE A CA 1
ATOM 818 C C . ILE A 1 96 ? 0.159 -3.175 13.088 1.00 88.94 96 ILE A C 1
ATOM 820 O O . ILE A 1 96 ? 0.988 -3.970 13.526 1.00 88.94 96 ILE A O 1
ATOM 824 N N . MET A 1 97 ? 0.019 -1.954 13.612 1.00 88.31 97 MET A N 1
ATOM 825 C CA . MET A 1 97 ? 0.897 -1.449 14.674 1.00 88.31 97 MET A CA 1
ATOM 826 C C . MET A 1 97 ? 0.771 -2.270 15.965 1.00 88.31 97 MET A C 1
ATOM 828 O O . MET A 1 97 ? 1.764 -2.471 16.661 1.00 88.31 97 MET A O 1
ATOM 832 N N . SER A 1 98 ? -0.420 -2.799 16.269 1.00 87.75 98 SER A N 1
ATOM 833 C CA . SER A 1 98 ? -0.645 -3.660 17.441 1.00 87.75 98 SER A CA 1
ATOM 834 C C . SER A 1 98 ? 0.105 -5.001 17.383 1.00 87.75 98 SER A C 1
ATOM 836 O O . SER A 1 98 ? 0.277 -5.647 18.418 1.00 87.75 98 SER A O 1
ATOM 838 N N . GLN A 1 99 ? 0.573 -5.409 16.197 1.00 82.31 99 GLN A N 1
ATOM 839 C CA . GLN A 1 99 ? 1.378 -6.618 15.989 1.00 82.31 99 GLN A CA 1
ATOM 840 C C . GLN A 1 99 ? 2.890 -6.370 16.121 1.00 82.31 99 GLN A C 1
ATOM 842 O O . GLN A 1 99 ? 3.676 -7.278 15.869 1.00 82.31 99 GLN A O 1
ATOM 847 N N . GLY A 1 100 ? 3.316 -5.158 16.502 1.00 82.75 100 GLY A N 1
ATOM 848 C CA . GLY A 1 100 ? 4.738 -4.816 16.587 1.00 82.75 100 GLY A CA 1
ATOM 849 C C . GLY A 1 100 ? 5.378 -4.594 15.217 1.00 82.75 100 GLY A C 1
ATOM 850 O O . GLY A 1 100 ? 6.554 -4.897 15.042 1.00 82.75 100 GLY A O 1
ATOM 851 N N . PHE A 1 101 ? 4.600 -4.099 14.248 1.00 79.62 101 PHE A N 1
ATOM 852 C CA . PHE A 1 101 ? 5.080 -3.817 12.900 1.00 79.62 101 PHE A CA 1
ATOM 853 C C . PHE A 1 101 ? 6.365 -2.984 12.911 1.00 79.62 101 PHE A C 1
ATOM 855 O O . PHE A 1 101 ? 6.409 -1.879 13.457 1.00 79.62 101 PHE A O 1
ATOM 862 N N . SER A 1 102 ? 7.379 -3.502 12.229 1.00 72.00 102 SER A N 1
ATOM 863 C CA . SER A 1 102 ? 8.578 -2.780 11.838 1.00 72.00 102 SER A CA 1
ATOM 864 C C . SER A 1 102 ? 8.797 -2.999 10.343 1.00 72.00 102 SER A C 1
ATOM 866 O O . SER A 1 102 ? 8.756 -4.124 9.846 1.00 72.00 102 SER A O 1
ATOM 868 N N . SER A 1 103 ? 8.981 -1.907 9.606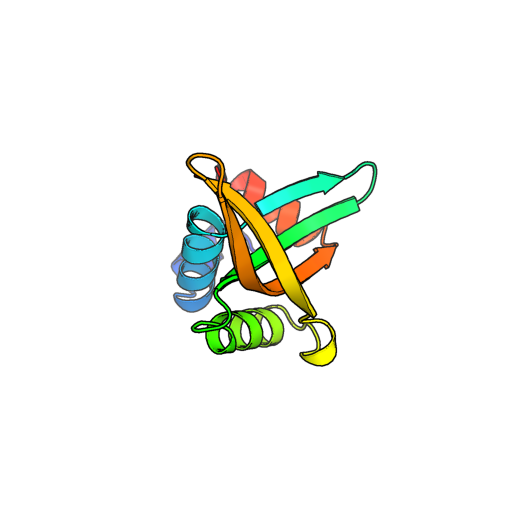 1.00 67.12 103 SER A N 1
ATOM 869 C CA . SER A 1 103 ? 9.434 -1.961 8.216 1.00 67.12 103 SER A CA 1
ATOM 870 C C . SER A 1 103 ? 10.957 -2.086 8.200 1.00 67.12 103 SER A C 1
ATOM 872 O O . SER A 1 103 ? 11.616 -1.364 8.955 1.00 67.12 103 SER A O 1
ATOM 874 N N . SER A 1 104 ? 11.497 -2.978 7.364 1.00 56.50 104 SER A N 1
ATOM 875 C CA . SER A 1 104 ? 12.953 -3.114 7.159 1.00 56.50 104 SER A CA 1
ATOM 876 C C . SER A 1 104 ? 13.554 -1.967 6.342 1.00 56.50 104 SER A C 1
ATOM 878 O O . SER A 1 104 ? 12.821 -1.347 5.535 1.00 56.50 104 SER A O 1
#

pLDDT: mean 85.48, std 15.58, range [34.94, 96.75]

Organism: NCBI:txid412755